Protein AF-A0A8J2L6T3-F1 (afdb_monomer_lite)

pLDDT: mean 75.52, std 13.99, range [38.41, 89.0]

Organism: NCBI:txid39272

Radius of gyration: 12.45 Å; chains: 1; bounding box: 27×20×35 Å

Foldseek 3Di:
DQVVQCVVPVDPDTDDPVRVLVVLVVVVVLCVVVVPDPVCVQQCHRPNDRDPDHHDPVRSVVSVVSVVVPD

Sequence (71 aa):
IASFISKLYNIEHGPLNDDYEKVTLGVVKLQFIYDVSVQDVSNGILVGTETKIKLNAKDCSCIGRLAIEKG

Structure (mmCIF, N/CA/C/O backbone):
data_AF-A0A8J2L6T3-F1
#
_entry.id   AF-A0A8J2L6T3-F1
#
loop_
_atom_site.group_PDB
_atom_site.id
_atom_site.type_symbol
_atom_site.label_atom_id
_atom_site.label_alt_id
_atom_site.label_comp_id
_atom_site.label_asym_id
_atom_site.label_entity_id
_atom_site.label_seq_id
_atom_site.pdbx_PDB_ins_code
_atom_site.Cartn_x
_atom_site.Cartn_y
_atom_site.Cartn_z
_atom_site.occupancy
_atom_site.B_iso_or_equiv
_atom_site.auth_seq_id
_atom_site.auth_comp_id
_atom_site.auth_asym_id
_atom_site.auth_atom_id
_atom_site.pdbx_PDB_model_num
ATOM 1 N N . ILE A 1 1 ? -0.688 -3.819 -11.180 1.00 44.53 1 ILE A N 1
ATOM 2 C CA . ILE A 1 1 ? -0.105 -2.516 -10.771 1.00 44.53 1 ILE A CA 1
ATOM 3 C C . ILE A 1 1 ? 0.475 -1.714 -11.943 1.00 44.53 1 ILE A C 1
ATOM 5 O O . ILE A 1 1 ? -0.084 -0.667 -12.236 1.00 44.53 1 ILE A O 1
ATOM 9 N N . ALA A 1 2 ? 1.497 -2.188 -12.671 1.00 38.41 2 ALA A N 1
ATOM 10 C CA . ALA A 1 2 ? 2.163 -1.380 -13.709 1.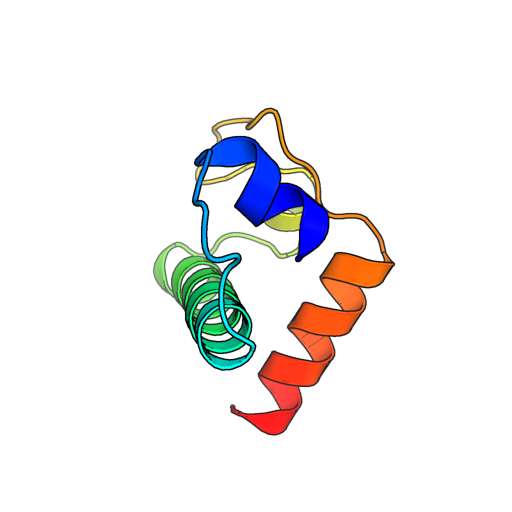00 38.41 2 ALA A CA 1
ATOM 11 C C . ALA A 1 2 ? 1.258 -0.861 -14.839 1.00 38.41 2 ALA A C 1
ATOM 13 O O . ALA A 1 2 ? 1.149 0.336 -15.080 1.00 38.41 2 ALA A O 1
ATOM 14 N N . SER A 1 3 ? 0.482 -1.757 -15.446 1.00 41.53 3 SER A N 1
ATOM 15 C CA . SER A 1 3 ? -0.514 -1.387 -16.463 1.00 41.53 3 SER A CA 1
ATOM 16 C C . SER A 1 3 ? -1.654 -0.503 -15.922 1.00 41.53 3 SER A C 1
ATOM 18 O O . SER A 1 3 ? -2.323 0.186 -16.688 1.00 41.53 3 SER A O 1
ATOM 20 N N . PHE A 1 4 ? -1.880 -0.509 -14.605 1.00 50.53 4 PHE A N 1
ATOM 21 C CA . PHE A 1 4 ? -2.980 0.207 -13.960 1.00 50.53 4 PHE A CA 1
ATOM 22 C C . PHE A 1 4 ? -2.609 1.664 -13.642 1.00 50.53 4 PHE A C 1
ATOM 24 O O . PHE A 1 4 ? -3.403 2.559 -13.916 1.00 50.53 4 PHE A O 1
ATOM 31 N N . ILE A 1 5 ? -1.383 1.916 -13.166 1.00 51.25 5 ILE A N 1
ATOM 32 C CA . ILE A 1 5 ? -0.888 3.279 -12.911 1.00 51.25 5 ILE A CA 1
ATOM 33 C C . ILE A 1 5 ? -0.693 4.043 -14.232 1.00 51.25 5 ILE A C 1
ATOM 35 O O . ILE A 1 5 ? -1.137 5.183 -14.331 1.00 51.25 5 ILE A O 1
ATOM 39 N N . SER A 1 6 ? -0.163 3.406 -15.286 1.00 48.97 6 SER A N 1
ATOM 40 C CA . SER A 1 6 ? -0.059 4.046 -16.612 1.00 48.97 6 SER A CA 1
ATOM 41 C C . SER A 1 6 ? -1.416 4.462 -17.192 1.00 48.97 6 SER A C 1
ATOM 43 O O . SER A 1 6 ? -1.520 5.507 -17.828 1.00 48.97 6 SER A O 1
ATOM 45 N N . LYS A 1 7 ? -2.472 3.666 -16.959 1.00 54.03 7 LYS A N 1
ATOM 46 C CA . LYS A 1 7 ? -3.832 3.970 -17.437 1.00 54.03 7 LYS A CA 1
ATOM 47 C C . LYS A 1 7 ? -4.5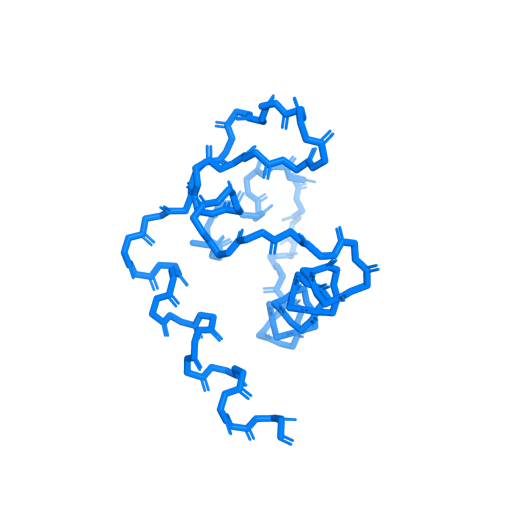04 5.115 -16.678 1.00 54.03 7 LYS A C 1
ATOM 49 O O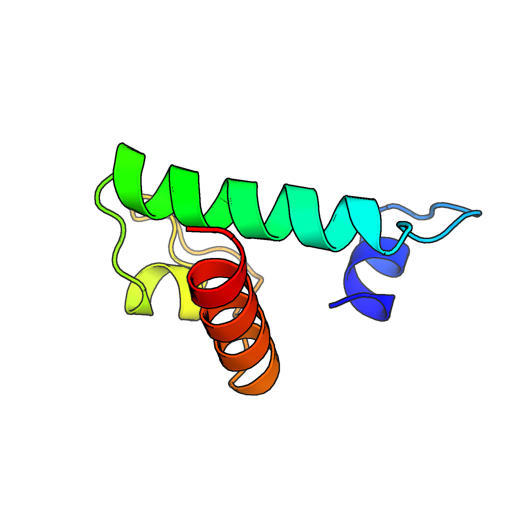 . LYS A 1 7 ? -5.306 5.822 -17.274 1.00 54.03 7 LYS A O 1
ATOM 54 N N . LEU A 1 8 ? -4.206 5.289 -15.390 1.00 48.84 8 LEU A N 1
ATOM 55 C CA . LEU A 1 8 ? -4.819 6.333 -14.560 1.00 48.84 8 LEU A CA 1
ATOM 56 C C . LEU A 1 8 ? -4.299 7.742 -14.871 1.00 48.84 8 LEU A C 1
ATOM 58 O O . LEU A 1 8 ? -5.034 8.703 -14.669 1.00 48.84 8 LEU A O 1
ATOM 62 N N . TYR A 1 9 ? -3.067 7.865 -15.372 1.00 55.16 9 TYR A N 1
ATOM 63 C CA . TYR A 1 9 ? -2.402 9.162 -15.548 1.00 55.16 9 TYR A CA 1
ATOM 64 C C . TYR A 1 9 ? -2.127 9.557 -17.008 1.00 55.16 9 TYR A C 1
ATOM 66 O O . TYR A 1 9 ? -1.540 10.609 -17.236 1.00 55.16 9 TYR A O 1
ATOM 74 N N . ASN A 1 10 ? -2.555 8.753 -17.992 1.00 48.03 10 ASN A N 1
ATOM 75 C CA . ASN A 1 10 ? -2.366 9.018 -19.427 1.00 48.03 10 ASN A CA 1
ATOM 76 C C . ASN A 1 10 ? -0.917 9.426 -19.789 1.00 48.03 10 ASN A C 1
ATOM 78 O O . ASN A 1 10 ? -0.695 10.366 -20.549 1.00 48.03 10 ASN A O 1
ATOM 82 N N . ILE A 1 11 ? 0.070 8.756 -19.184 1.00 54.69 11 ILE A N 1
ATOM 83 C CA . ILE A 1 11 ? 1.493 9.090 -19.332 1.00 54.69 11 ILE A CA 1
ATOM 84 C C . ILE A 1 11 ? 2.065 8.288 -20.511 1.00 54.69 11 ILE A C 1
ATOM 86 O O . ILE A 1 11 ? 2.039 7.057 -20.482 1.00 54.69 11 ILE A O 1
ATOM 90 N N . GLU A 1 12 ? 2.605 8.972 -21.530 1.00 53.31 12 GLU A N 1
ATOM 91 C CA . GLU A 1 12 ? 3.296 8.365 -22.694 1.00 53.31 12 GLU A CA 1
ATOM 92 C C . GLU A 1 12 ? 4.525 7.519 -22.304 1.00 53.31 12 GLU A C 1
ATOM 94 O O . GLU A 1 12 ? 4.958 6.644 -23.054 1.00 53.31 12 GLU A O 1
ATOM 99 N N . HIS A 1 13 ? 5.045 7.719 -21.093 1.00 58.31 13 HIS A N 1
ATOM 100 C CA . HIS A 1 13 ? 6.076 6.905 -20.466 1.00 58.31 13 HIS A CA 1
ATOM 101 C C . HIS A 1 13 ? 5.507 6.299 -19.183 1.00 58.31 13 HIS A C 1
ATOM 103 O O . HIS A 1 13 ? 5.299 6.994 -18.191 1.00 58.31 13 HIS A O 1
ATOM 109 N N . GLY A 1 14 ? 5.197 5.001 -19.211 1.00 54.47 14 GLY A N 1
ATOM 110 C CA . GLY A 1 14 ? 4.731 4.296 -18.018 1.00 54.47 14 GLY A CA 1
ATOM 111 C C . GLY A 1 14 ? 5.737 4.425 -16.865 1.00 54.47 14 GLY A C 1
ATOM 112 O O . GLY A 1 14 ? 6.927 4.599 -17.132 1.00 54.47 14 GLY A O 1
ATOM 113 N N . PRO A 1 15 ? 5.287 4.322 -15.602 1.00 61.41 15 PRO A N 1
ATOM 114 C CA . PRO A 1 15 ? 6.183 4.416 -14.458 1.00 61.41 15 PRO A CA 1
ATOM 115 C C . PRO A 1 15 ? 7.337 3.424 -14.605 1.00 61.41 15 PRO A C 1
ATOM 117 O O . PRO A 1 15 ? 7.123 2.278 -15.025 1.00 61.41 15 PRO A O 1
ATOM 120 N N . LEU A 1 16 ? 8.545 3.872 -14.275 1.00 69.88 16 LEU A N 1
ATOM 121 C CA . LEU A 1 16 ? 9.729 3.023 -14.255 1.00 69.88 16 LEU A CA 1
ATOM 122 C C . LEU A 1 16 ? 9.651 2.062 -13.064 1.00 69.88 16 LEU A C 1
ATOM 124 O O . LEU A 1 16 ? 8.883 2.272 -12.124 1.00 69.88 16 LEU A O 1
ATOM 128 N N . ASN A 1 17 ? 10.468 1.008 -13.082 1.00 69.00 17 ASN A N 1
ATOM 129 C CA . ASN A 1 17 ? 10.538 0.055 -11.967 1.00 69.00 17 ASN A CA 1
ATOM 130 C C . ASN A 1 17 ? 10.750 0.767 -10.618 1.00 69.00 17 ASN A C 1
ATOM 132 O O . ASN A 1 17 ? 10.006 0.512 -9.673 1.00 69.00 17 ASN A O 1
ATOM 136 N N . ASP A 1 18 ? 11.650 1.751 -10.581 1.00 75.31 18 ASP A N 1
ATOM 137 C CA . ASP A 1 18 ? 11.917 2.596 -9.414 1.00 75.31 18 ASP A CA 1
ATOM 138 C C . ASP A 1 18 ? 10.689 3.366 -8.903 1.00 75.31 18 ASP A C 1
ATOM 140 O O . ASP A 1 18 ? 10.558 3.588 -7.698 1.00 75.31 18 ASP A O 1
ATOM 144 N N . ASP A 1 19 ? 9.778 3.783 -9.787 1.00 75.44 19 ASP A N 1
ATOM 145 C CA . ASP A 1 19 ? 8.570 4.505 -9.382 1.00 75.44 19 ASP A CA 1
ATOM 146 C C . ASP A 1 19 ? 7.618 3.576 -8.623 1.00 75.44 19 ASP A C 1
ATOM 148 O O . ASP A 1 19 ? 7.035 3.972 -7.612 1.00 75.44 19 ASP A O 1
ATOM 152 N N . TYR A 1 20 ? 7.510 2.309 -9.039 1.00 73.00 20 TYR A N 1
ATOM 153 C CA . TYR A 1 20 ? 6.709 1.320 -8.314 1.00 73.00 20 TYR A CA 1
ATOM 154 C C . TYR A 1 20 ? 7.282 1.011 -6.938 1.00 73.00 20 TYR A C 1
ATOM 156 O O . TYR A 1 20 ? 6.517 0.879 -5.979 1.00 73.00 20 TYR A O 1
ATOM 164 N N . GLU A 1 21 ? 8.606 0.911 -6.827 1.00 78.69 21 GLU A N 1
ATOM 165 C CA . GLU A 1 21 ? 9.264 0.677 -5.544 1.00 78.69 21 GLU A CA 1
ATOM 166 C C . GLU A 1 21 ? 9.024 1.846 -4.586 1.00 78.69 21 GLU A C 1
ATOM 168 O O . GLU A 1 21 ? 8.574 1.640 -3.456 1.00 78.69 21 GLU A O 1
ATOM 173 N N . LYS A 1 22 ? 9.238 3.085 -5.048 1.00 79.00 22 LYS A N 1
ATOM 174 C CA . LYS A 1 22 ? 9.029 4.299 -4.241 1.00 79.00 22 LYS A CA 1
ATOM 175 C C . LYS A 1 22 ? 7.579 4.451 -3.794 1.00 79.00 22 LYS A C 1
ATOM 177 O O . LYS A 1 22 ? 7.337 4.765 -2.629 1.00 79.00 22 LYS A O 1
ATOM 182 N N . VAL A 1 23 ? 6.618 4.198 -4.685 1.00 82.38 23 VAL A N 1
ATOM 183 C CA . VAL A 1 23 ? 5.186 4.240 -4.347 1.00 82.38 23 VAL A CA 1
ATOM 184 C C . VAL A 1 23 ? 4.842 3.171 -3.311 1.00 82.38 23 VAL A C 1
ATOM 186 O O . VAL A 1 23 ? 4.171 3.466 -2.326 1.00 82.38 23 VAL A O 1
ATOM 189 N N . THR A 1 24 ? 5.346 1.951 -3.486 1.00 81.94 24 THR A N 1
ATOM 190 C CA . THR A 1 24 ? 5.104 0.839 -2.557 1.00 81.94 24 THR A CA 1
ATOM 191 C C . THR A 1 24 ? 5.668 1.129 -1.163 1.00 81.94 24 THR A C 1
ATOM 193 O O . THR A 1 24 ? 4.957 0.986 -0.170 1.00 81.94 24 THR A O 1
ATOM 196 N N . LEU A 1 25 ? 6.908 1.622 -1.080 1.00 82.19 25 LEU A N 1
ATOM 197 C CA . LEU A 1 25 ? 7.514 2.093 0.171 1.00 82.19 25 LEU A CA 1
ATOM 198 C C . LEU A 1 25 ? 6.712 3.237 0.804 1.00 82.19 25 LEU A C 1
ATOM 200 O O . LEU A 1 25 ? 6.554 3.278 2.024 1.00 82.19 25 LEU A O 1
ATOM 204 N N . GLY A 1 26 ? 6.184 4.152 -0.012 1.00 81.94 26 GLY A N 1
ATOM 205 C CA . GLY A 1 26 ? 5.285 5.214 0.434 1.00 81.94 26 GLY A CA 1
ATOM 206 C C . GLY A 1 26 ? 4.027 4.666 1.111 1.00 81.94 26 GLY A C 1
ATOM 207 O O . GLY A 1 26 ? 3.687 5.108 2.205 1.00 81.94 26 GLY A O 1
ATOM 208 N N . VAL A 1 27 ? 3.381 3.656 0.519 1.00 80.88 27 VAL A N 1
ATOM 209 C CA . VAL A 1 27 ? 2.192 3.001 1.095 1.00 80.88 27 VAL A CA 1
ATOM 210 C C . VAL A 1 27 ? 2.507 2.335 2.438 1.00 80.88 27 VAL A C 1
ATOM 212 O O . VAL A 1 27 ? 1.750 2.510 3.391 1.00 80.88 27 VAL A O 1
ATOM 215 N N . VAL A 1 28 ? 3.634 1.624 2.551 1.00 82.56 28 VAL A N 1
ATOM 216 C CA . VAL A 1 28 ? 4.057 0.982 3.813 1.00 82.56 28 VAL A CA 1
ATOM 217 C C . VAL A 1 28 ? 4.323 2.024 4.904 1.00 82.56 28 VAL A C 1
ATOM 219 O O . VAL A 1 28 ? 3.880 1.866 6.040 1.00 82.56 28 VAL A O 1
ATOM 222 N N . LYS A 1 29 ? 4.989 3.133 4.562 1.00 83.75 29 LYS A N 1
ATOM 223 C CA . LYS A 1 29 ? 5.215 4.240 5.505 1.00 83.75 29 LYS A CA 1
ATOM 224 C C . LYS A 1 29 ? 3.909 4.885 5.956 1.00 83.75 29 LYS A C 1
ATOM 226 O O . LYS A 1 29 ? 3.774 5.198 7.132 1.00 83.75 29 LYS A O 1
ATOM 231 N N . LEU A 1 30 ? 2.950 5.067 5.050 1.00 80.81 30 LEU A N 1
ATOM 232 C CA . LEU A 1 30 ? 1.638 5.615 5.393 1.00 80.81 30 LEU A CA 1
ATOM 233 C C . LEU A 1 30 ? 0.854 4.686 6.326 1.00 80.81 30 LEU A C 1
ATOM 235 O O . LEU A 1 30 ? 0.255 5.189 7.271 1.00 80.81 30 LEU A O 1
ATOM 239 N N . GLN A 1 31 ? 0.904 3.362 6.118 1.00 81.94 31 GLN A N 1
ATOM 240 C CA . GLN A 1 31 ? 0.325 2.405 7.073 1.00 81.94 31 GLN A CA 1
ATOM 241 C C . GLN A 1 31 ? 0.896 2.601 8.473 1.00 81.94 31 GLN A C 1
ATOM 243 O O . GLN A 1 31 ? 0.136 2.695 9.428 1.00 81.94 31 GLN A O 1
ATOM 248 N N . PHE A 1 32 ? 2.219 2.723 8.583 1.00 83.62 32 PHE A N 1
ATOM 249 C CA . PHE A 1 32 ? 2.883 2.909 9.868 1.00 83.62 32 PHE A CA 1
ATOM 250 C C . PHE A 1 32 ? 2.560 4.262 10.523 1.00 83.62 32 PHE A C 1
ATOM 252 O O . PHE A 1 32 ? 2.273 4.317 11.712 1.00 83.62 32 PHE A O 1
ATOM 259 N N . ILE A 1 33 ? 2.589 5.360 9.759 1.00 85.12 33 ILE A N 1
ATOM 260 C CA . ILE A 1 33 ? 2.366 6.722 10.283 1.00 85.12 33 ILE A CA 1
ATOM 261 C C . ILE A 1 33 ? 0.930 6.911 10.778 1.00 85.12 33 ILE A C 1
ATOM 263 O O . ILE A 1 33 ? 0.713 7.583 11.784 1.00 85.12 33 ILE A O 1
ATOM 267 N N . TYR A 1 34 ? -0.040 6.355 10.056 1.00 82.38 34 TYR A N 1
ATOM 268 C CA . TYR A 1 34 ? -1.463 6.549 10.334 1.00 82.38 34 TYR A CA 1
ATOM 269 C C . TYR A 1 34 ? -2.115 5.360 11.047 1.00 82.38 34 TYR A C 1
ATOM 271 O O . TYR A 1 34 ? -3.335 5.354 11.183 1.00 82.38 34 TYR A O 1
ATOM 279 N N . ASP A 1 35 ? -1.319 4.376 11.477 1.00 85.00 35 ASP A N 1
ATOM 280 C CA . ASP A 1 35 ? -1.779 3.134 12.115 1.00 85.00 35 ASP A CA 1
ATOM 281 C C . ASP A 1 35 ? -2.915 2.450 11.328 1.00 85.00 35 ASP A C 1
ATOM 283 O O . ASP A 1 35 ? -3.932 2.013 11.866 1.00 85.00 35 ASP A O 1
ATOM 287 N N . VAL A 1 36 ? -2.771 2.417 9.998 1.00 85.12 36 VAL A N 1
ATOM 288 C CA . VAL A 1 36 ? -3.770 1.821 9.103 1.00 85.12 36 VAL A CA 1
ATOM 289 C C . VAL A 1 36 ? -3.465 0.342 8.944 1.00 85.12 36 VAL A C 1
ATOM 291 O O . VAL A 1 36 ? -2.357 -0.036 8.554 1.00 85.12 36 VAL A O 1
ATOM 294 N N . SER A 1 37 ? -4.465 -0.503 9.185 1.00 88.62 37 SER A N 1
ATOM 295 C CA . SER A 1 37 ? -4.286 -1.945 9.074 1.00 88.62 37 SER A CA 1
ATOM 296 C C . SER A 1 37 ? -4.023 -2.379 7.626 1.00 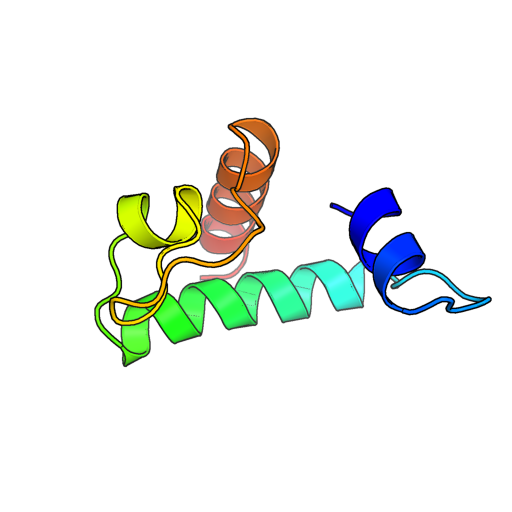88.62 37 SER A C 1
ATOM 298 O O . SER A 1 37 ? -4.530 -1.803 6.659 1.00 88.62 37 SER A O 1
ATOM 300 N N . VAL A 1 38 ? -3.265 -3.466 7.460 1.00 85.62 38 VAL A N 1
ATOM 301 C CA . VAL A 1 38 ? -3.021 -4.077 6.141 1.00 85.62 38 VAL A CA 1
ATOM 302 C C . VAL A 1 38 ? -4.342 -4.476 5.468 1.00 85.62 38 VAL A C 1
ATOM 304 O O . VAL A 1 38 ? -4.472 -4.368 4.248 1.00 85.62 38 VAL A O 1
ATOM 307 N N . GLN A 1 39 ? -5.330 -4.908 6.260 1.00 88.31 39 GLN A N 1
ATOM 308 C CA . GLN A 1 39 ? -6.664 -5.256 5.772 1.00 88.31 39 GLN A CA 1
ATOM 309 C C . GLN A 1 39 ? -7.387 -4.040 5.199 1.00 88.31 39 GLN A C 1
ATOM 311 O O . GLN A 1 39 ? -7.897 -4.130 4.082 1.00 88.31 39 GLN A O 1
ATOM 316 N N . ASP A 1 40 ? -7.367 -2.907 5.899 1.00 88.31 40 ASP A N 1
ATOM 317 C CA . ASP A 1 40 ? -7.983 -1.671 5.419 1.00 88.31 40 ASP A CA 1
ATOM 318 C C . ASP A 1 40 ? -7.346 -1.234 4.104 1.00 88.31 40 ASP A C 1
ATOM 320 O O . ASP A 1 40 ? -8.049 -1.086 3.105 1.00 88.31 40 ASP A O 1
ATOM 324 N N . VAL A 1 41 ? -6.012 -1.181 4.035 1.00 85.88 41 VAL A N 1
ATOM 325 C CA . VAL A 1 41 ? -5.314 -0.825 2.790 1.00 85.88 41 VAL A CA 1
ATOM 326 C C . VAL A 1 41 ? -5.642 -1.794 1.655 1.00 85.88 41 VAL A C 1
ATOM 328 O O . VAL A 1 41 ? -5.889 -1.359 0.530 1.00 85.88 41 VAL A O 1
ATOM 331 N N . SER A 1 42 ? -5.694 -3.102 1.927 1.00 88.50 42 SER A N 1
ATOM 332 C CA . SER A 1 42 ? -6.040 -4.093 0.901 1.00 88.50 42 SER A CA 1
ATOM 333 C C . SER A 1 42 ? -7.474 -3.935 0.386 1.00 88.50 42 SER A C 1
ATOM 335 O O . SER A 1 42 ? -7.724 -4.088 -0.810 1.00 88.50 42 SER A O 1
ATOM 337 N N . ASN A 1 43 ? -8.396 -3.528 1.260 1.00 89.00 43 ASN A N 1
ATOM 338 C CA . ASN A 1 43 ? -9.786 -3.240 0.923 1.00 89.00 43 ASN A CA 1
ATOM 339 C C . ASN A 1 43 ? -9.990 -1.835 0.347 1.00 89.00 43 ASN A C 1
ATOM 341 O O . ASN A 1 43 ? -11.126 -1.466 0.045 1.00 89.00 43 ASN A O 1
ATOM 345 N N . GLY A 1 44 ? -8.913 -1.068 0.164 1.00 85.38 44 GLY A N 1
ATOM 346 C CA . GLY A 1 44 ? -8.974 0.299 -0.330 1.00 85.38 44 GLY A CA 1
ATOM 347 C C . GLY A 1 44 ? -9.513 1.292 0.696 1.00 85.38 44 GLY A C 1
ATOM 348 O O . GLY A 1 44 ? -9.945 2.366 0.298 1.00 85.38 44 GLY A O 1
ATOM 349 N N . ILE A 1 45 ? -9.517 0.962 1.984 1.00 86.75 45 ILE A N 1
ATOM 350 C CA . ILE A 1 45 ? -9.933 1.836 3.080 1.00 86.75 45 ILE A CA 1
ATOM 351 C C . ILE A 1 45 ? -8.689 2.554 3.611 1.00 86.75 45 ILE A C 1
ATOM 353 O O . ILE A 1 45 ? -7.745 1.928 4.087 1.00 86.75 45 ILE A O 1
ATOM 357 N N . LEU A 1 46 ? -8.678 3.883 3.530 1.00 81.56 46 LEU A N 1
ATOM 358 C CA . LEU A 1 46 ? -7.599 4.723 4.047 1.00 81.56 46 LEU A CA 1
ATOM 359 C C . LEU A 1 46 ? -8.194 5.745 5.009 1.00 81.56 46 LEU A C 1
ATOM 361 O O . LEU A 1 46 ? -8.999 6.580 4.602 1.00 81.56 46 LEU A O 1
ATOM 365 N N . VAL A 1 47 ? -7.819 5.665 6.290 1.00 80.62 47 VAL A N 1
ATOM 366 C CA . VAL A 1 47 ? -8.299 6.577 7.350 1.00 80.62 47 VAL A CA 1
ATOM 367 C C . VAL A 1 47 ? -9.838 6.668 7.361 1.00 80.62 47 VAL A C 1
ATOM 369 O O . VAL A 1 47 ? -10.431 7.744 7.346 1.00 80.62 47 VAL A O 1
ATOM 372 N N . GLY A 1 48 ? -10.507 5.513 7.287 1.00 78.56 48 GLY A N 1
ATOM 373 C CA . GLY A 1 48 ? -11.973 5.419 7.268 1.00 78.56 48 GLY A CA 1
ATOM 374 C C . GLY A 1 48 ? -12.651 5.827 5.953 1.00 78.56 48 GLY A C 1
ATOM 375 O O . GLY A 1 48 ? -13.873 5.744 5.859 1.00 78.56 48 GLY A O 1
ATOM 376 N N . THR A 1 49 ? -11.897 6.231 4.927 1.00 81.06 49 THR A N 1
ATOM 377 C CA . THR A 1 49 ? -12.443 6.556 3.601 1.00 81.06 49 THR A CA 1
ATOM 378 C C . THR A 1 49 ? -12.263 5.379 2.650 1.00 81.06 49 THR A C 1
ATOM 380 O O . THR A 1 49 ? -11.135 4.964 2.385 1.00 81.06 49 THR A O 1
ATOM 383 N N . GLU A 1 50 ? -13.363 4.851 2.105 1.00 85.94 50 GLU A N 1
ATOM 384 C CA . GLU A 1 50 ? -13.306 3.820 1.065 1.00 85.94 50 GLU A CA 1
ATOM 385 C C . GLU A 1 50 ? -12.922 4.443 -0.282 1.00 85.94 50 GLU A C 1
ATOM 387 O O . GLU A 1 50 ? -13.534 5.394 -0.774 1.00 85.94 50 GLU A O 1
ATOM 392 N N . THR A 1 51 ? -11.890 3.886 -0.897 1.00 82.62 51 T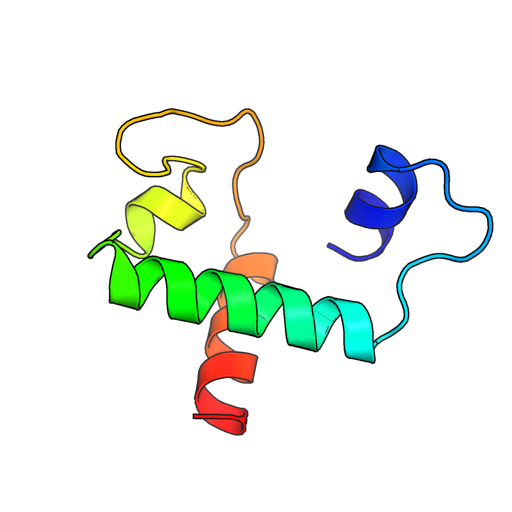HR A N 1
ATOM 393 C CA . THR A 1 51 ? -11.443 4.235 -2.239 1.00 82.62 51 THR A CA 1
ATOM 394 C C . THR A 1 51 ? -11.977 3.220 -3.245 1.00 82.62 51 THR A C 1
ATOM 396 O O . THR A 1 51 ? -12.288 2.073 -2.927 1.00 82.62 51 THR A O 1
ATOM 399 N N . LYS A 1 52 ? -12.044 3.618 -4.518 1.00 81.31 52 LYS A N 1
ATOM 400 C CA . LYS A 1 52 ? -12.481 2.724 -5.604 1.00 81.31 52 LYS A CA 1
ATOM 401 C C . LYS A 1 52 ? -11.478 1.605 -5.921 1.00 81.31 52 LYS A C 1
ATOM 403 O O . LYS A 1 52 ? -11.757 0.781 -6.788 1.00 81.31 52 LYS A O 1
ATOM 408 N N . ILE A 1 53 ? -10.301 1.606 -5.295 1.00 80.00 53 ILE A N 1
ATOM 409 C CA . ILE A 1 53 ? -9.167 0.770 -5.684 1.00 80.00 53 ILE A CA 1
ATOM 410 C C . ILE A 1 53 ? -8.849 -0.181 -4.536 1.00 80.00 53 ILE A C 1
ATOM 412 O O . ILE A 1 53 ? -8.436 0.246 -3.465 1.00 80.00 53 ILE A O 1
ATOM 416 N N . LYS A 1 54 ? -9.019 -1.479 -4.791 1.00 86.75 54 LYS A N 1
ATOM 417 C CA . LYS A 1 54 ? -8.694 -2.559 -3.853 1.00 86.75 54 LYS A CA 1
ATOM 418 C C . LYS A 1 54 ? -7.473 -3.312 -4.360 1.00 86.75 54 LYS A C 1
ATOM 420 O O . LYS A 1 54 ? -7.300 -3.471 -5.571 1.00 86.75 54 LYS A O 1
ATOM 425 N N . LEU A 1 55 ? -6.629 -3.763 -3.442 1.00 86.38 55 LEU A N 1
ATOM 426 C CA . LEU A 1 55 ? -5.458 -4.563 -3.772 1.00 86.38 55 LEU A CA 1
ATOM 427 C C . LEU A 1 55 ? -5.878 -6.023 -3.894 1.00 86.38 55 LEU A C 1
ATOM 429 O O . LEU A 1 55 ? -6.575 -6.560 -3.036 1.00 86.38 55 LEU A O 1
ATOM 433 N N . ASN A 1 56 ? -5.448 -6.683 -4.963 1.00 87.81 56 ASN A N 1
ATOM 434 C CA . ASN A 1 56 ? -5.611 -8.131 -5.062 1.00 87.81 56 ASN A CA 1
ATOM 435 C C . ASN A 1 56 ? -4.449 -8.856 -4.353 1.00 87.81 56 ASN A C 1
ATOM 437 O O . ASN A 1 56 ? -3.444 -8.257 -3.969 1.00 87.81 56 ASN A O 1
ATOM 441 N N . ALA A 1 57 ? -4.549 -10.181 -4.234 1.00 87.06 57 ALA A N 1
ATOM 442 C CA . ALA A 1 57 ? -3.533 -10.997 -3.566 1.00 87.06 57 ALA A CA 1
ATOM 443 C C . ALA A 1 57 ? -2.116 -10.842 -4.158 1.00 87.06 57 ALA A C 1
ATOM 445 O O . ALA A 1 57 ? -1.129 -10.881 -3.422 1.00 87.06 57 ALA A O 1
ATOM 446 N N . LYS A 1 58 ? -1.995 -10.642 -5.478 1.00 86.88 58 LYS A N 1
ATOM 447 C CA . LYS A 1 58 ? -0.699 -10.439 -6.142 1.00 86.88 58 LYS A CA 1
ATOM 448 C C . LYS A 1 58 ? -0.088 -9.095 -5.754 1.00 86.88 58 LYS A C 1
ATOM 450 O O . LYS A 1 58 ? 1.116 -9.025 -5.518 1.00 86.88 58 LYS A O 1
ATOM 455 N N . ASP A 1 59 ? -0.913 -8.059 -5.661 1.00 83.81 59 ASP A N 1
ATOM 456 C CA . ASP A 1 59 ? -0.493 -6.730 -5.228 1.00 83.81 59 ASP A CA 1
ATOM 457 C C . ASP A 1 59 ? 0.005 -6.779 -3.774 1.00 83.81 59 ASP A C 1
ATOM 459 O O . ASP A 1 59 ? 1.127 -6.358 -3.498 1.00 83.81 59 ASP A O 1
ATOM 463 N N . CYS A 1 60 ? -0.757 -7.405 -2.868 1.00 86.56 60 CYS A N 1
ATOM 464 C CA . CYS A 1 60 ? -0.357 -7.593 -1.469 1.00 86.56 60 CYS A CA 1
ATOM 465 C C . CYS A 1 60 ? 0.947 -8.395 -1.327 1.00 86.56 60 CYS A C 1
ATOM 467 O O . CYS A 1 60 ? 1.818 -8.024 -0.542 1.00 86.56 60 CYS A O 1
ATOM 469 N N . SER A 1 61 ? 1.115 -9.470 -2.106 1.00 86.44 61 SER A N 1
ATOM 470 C CA . SER A 1 61 ? 2.344 -10.274 -2.095 1.00 86.44 61 SER A CA 1
ATOM 471 C C . SER A 1 61 ? 3.567 -9.476 -2.562 1.00 86.44 61 SER A C 1
ATOM 473 O O . SER A 1 61 ? 4.642 -9.604 -1.975 1.00 86.44 61 SER A O 1
ATOM 475 N N . CYS A 1 62 ? 3.405 -8.632 -3.586 1.00 83.88 62 CYS A N 1
ATOM 476 C CA . CYS A 1 62 ? 4.470 -7.766 -4.089 1.00 83.88 62 CYS A CA 1
ATOM 477 C C . CYS A 1 62 ? 4.905 -6.745 -3.028 1.00 83.88 62 CYS A C 1
ATOM 479 O O . CYS A 1 62 ? 6.094 -6.624 -2.744 1.00 83.88 62 CYS A O 1
ATOM 481 N N . ILE A 1 63 ? 3.935 -6.079 -2.390 1.00 83.75 63 ILE A N 1
ATOM 482 C CA . ILE A 1 63 ? 4.191 -5.104 -1.322 1.00 83.75 63 ILE A CA 1
ATOM 483 C C . ILE A 1 63 ? 4.913 -5.767 -0.145 1.00 83.75 63 ILE A C 1
ATOM 485 O O . ILE A 1 63 ? 5.923 -5.246 0.317 1.00 83.75 63 ILE A O 1
ATOM 489 N N . GLY A 1 64 ? 4.434 -6.932 0.308 1.00 84.62 64 GLY A N 1
ATOM 490 C CA . GLY A 1 64 ? 5.047 -7.659 1.421 1.00 84.62 64 GLY A CA 1
ATOM 491 C C . GLY A 1 64 ? 6.490 -8.076 1.134 1.00 84.62 64 GLY A C 1
ATOM 492 O O . GLY A 1 64 ? 7.359 -7.901 1.983 1.00 84.62 64 GLY A O 1
ATOM 493 N N . ARG A 1 65 ? 6.774 -8.563 -0.081 1.00 86.88 65 ARG A N 1
ATOM 494 C CA . ARG A 1 65 ? 8.143 -8.897 -0.497 1.00 86.88 65 ARG A CA 1
ATOM 495 C C . ARG A 1 65 ? 9.048 -7.668 -0.488 1.00 86.88 65 ARG A C 1
ATOM 497 O O . ARG A 1 65 ? 10.124 -7.717 0.096 1.00 86.88 65 ARG A O 1
ATOM 504 N N . LEU A 1 66 ? 8.587 -6.569 -1.083 1.00 81.62 66 LEU A N 1
ATOM 505 C CA . LEU A 1 66 ? 9.371 -5.340 -1.159 1.00 81.62 66 LEU A CA 1
ATOM 506 C C . LEU A 1 66 ? 9.648 -4.750 0.233 1.00 81.62 66 LEU A C 1
ATOM 508 O O . LEU A 1 66 ? 10.737 -4.241 0.481 1.00 81.62 66 LEU A O 1
ATOM 512 N N . ALA A 1 67 ? 8.680 -4.844 1.148 1.00 77.75 67 ALA A N 1
ATOM 513 C CA . ALA A 1 67 ? 8.838 -4.403 2.530 1.00 77.75 67 ALA A CA 1
ATOM 514 C C . ALA A 1 67 ? 9.899 -5.219 3.288 1.00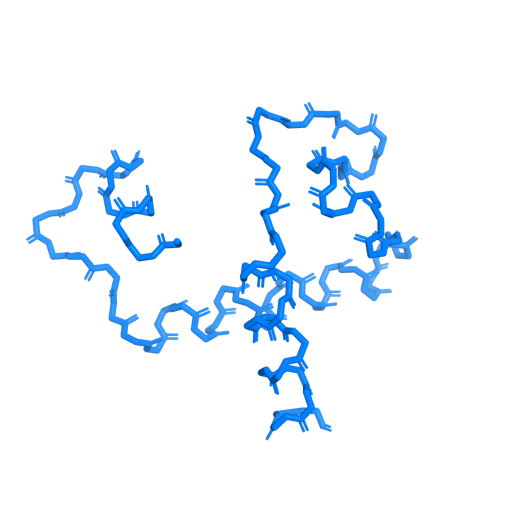 77.75 67 ALA A C 1
ATOM 516 O O . ALA A 1 67 ? 10.653 -4.642 4.059 1.00 77.75 67 ALA A O 1
ATOM 517 N N . ILE A 1 68 ? 9.991 -6.532 3.044 1.00 82.62 68 ILE A N 1
ATOM 518 C CA . ILE A 1 68 ? 11.020 -7.402 3.643 1.00 82.62 68 ILE A CA 1
ATOM 519 C C . ILE A 1 68 ? 12.407 -7.123 3.049 1.00 82.62 68 ILE A C 1
ATOM 521 O O . ILE A 1 68 ? 13.399 -7.149 3.763 1.00 82.62 68 ILE A O 1
ATOM 525 N N . GLU A 1 69 ? 12.497 -6.878 1.741 1.00 80.56 69 GLU A N 1
ATOM 526 C CA . GLU A 1 69 ? 13.778 -6.670 1.050 1.00 80.56 69 GLU A CA 1
ATOM 527 C C . GLU A 1 69 ? 14.413 -5.294 1.325 1.00 80.56 69 GLU A C 1
ATOM 529 O O . GLU A 1 69 ? 15.607 -5.112 1.079 1.00 80.56 69 GLU A O 1
ATOM 534 N N . LYS A 1 70 ? 13.620 -4.309 1.770 1.00 70.19 70 LYS A N 1
ATOM 535 C CA . LYS A 1 70 ? 14.036 -2.900 1.914 1.00 70.19 70 LYS A CA 1
ATOM 536 C C . LYS A 1 70 ? 13.845 -2.318 3.321 1.00 70.19 70 LYS A C 1
ATOM 538 O O . LYS A 1 70 ? 14.244 -1.170 3.528 1.00 70.19 70 LYS A O 1
ATOM 543 N N . GLY A 1 71 ? 13.192 -3.046 4.227 1.00 57.22 71 GLY A N 1
ATOM 544 C CA . GLY A 1 71 ? 13.075 -2.719 5.655 1.00 57.22 71 GLY A CA 1
ATOM 545 C C . GLY A 1 71 ? 14.233 -3.296 6.451 1.00 57.22 71 GLY A C 1
ATOM 546 O O . GLY A 1 71 ? 14.636 -2.626 7.425 1.00 57.22 71 GLY A O 1
#

Secondary structure (DSSP, 8-state):
-HHHHHHHHT-SSPPPHHHHHHHHHHHHHHHHHTT--HHHHHTTEETTEEPS----HHHHHHHHHHHHHH-